Protein AF-A0AAP0JKD9-F1 (afdb_monomer)

Organism: NCBI:txid152371

Foldseek 3Di:
DDDVPDDALCVLQVFDPDFDPPAAGPDDLPDPSLVVLLVDQEDEAAQCQQAFLRSLVNQQVHQCVNLVANPGSNNHHYHYHHDNVVAFHDDPVDDPVVRVCRGPCVHPCNVVDDDDDD

Secondary structure (DSSP, 8-state):
-PPTT---HHHHHT--SS--TTPPP---TTSHHHHHHHH-SEEEETTGGGS-HHHHHHHHHHHHHHHT--SGGGG-EEEE-S-GGG-----TT--HHHHHHTSGGGSGGGGG------

Sequence (118 aa):
MSLPGGRTAHSRFKIPILLDSTSTCFISKQSDLADLIRHASLIIWDEATMAHRHALEALDRTLRDITDIDDFFGGKNIVLGGDFRQVLSVVPNGTRSETIDASLIRAPFWKNVKKKKN

Nearest PDB structures (foldseek):
  7lcc-assembly1_A  TM=9.218E-01  e=1.026E-09  synthetic construct
  5fte-assembly1_A  TM=8.174E-01  e=1.440E-06  Bacteroides sp. 3_1_23
  5fhe-assembly1_A  TM=7.418E-01  e=3.333E-07  Bacteroides fragilis
  5fhd-assembly2_B  TM=7.585E-01  e=1.544E-06  Bacteroides fragilis
  6l3g-assembly1_A  TM=7.775E-01  e=2.514E-06  Bacteroides sp. AF32-8BH

InterPro domains:
  IPR010285 DNA helicase Pif1-like, DEAD-box helicase domain [PF05970] (2-114)
  IPR027417 P-loop containing nucleoside triphosphate hydrolase [G3DSA:3.40.50.300] (2-108)
  IPR027417 P-loop containing nucleoside triphosphate hydrolase [SSF52540] (23-94)

Radius of gyration: 14.16 Å; Cα contacts (8 Å, |Δi|>4): 152; chains: 1; bounding box: 32×28×37 Å

Structure (mmCIF, N/CA/C/O backbone):
data_AF-A0AAP0JKD9-F1
#
_entry.id   AF-A0AAP0JKD9-F1
#
loop_
_atom_site.group_PDB
_atom_site.id
_atom_site.type_symbol
_atom_site.label_atom_id
_atom_site.label_alt_id
_atom_site.label_comp_id
_atom_site.label_asym_id
_atom_site.label_entity_id
_atom_site.label_seq_id
_atom_site.pdbx_PDB_ins_code
_atom_site.Cartn_x
_atom_site.Cartn_y
_atom_site.Cartn_z
_atom_site.occupancy
_atom_site.B_iso_or_equiv
_atom_site.auth_seq_id
_atom_site.auth_comp_id
_atom_site.auth_asym_id
_atom_site.auth_atom_id
_atom_site.pdbx_PDB_model_num
ATOM 1 N N . MET A 1 1 ? -8.177 8.730 -17.535 1.00 36.59 1 MET A N 1
ATOM 2 C CA . MET A 1 1 ? -9.352 9.598 -17.269 1.00 36.59 1 MET A CA 1
ATOM 3 C C . MET A 1 1 ? -9.564 9.524 -15.774 1.00 36.59 1 MET A C 1
ATOM 5 O O . MET A 1 1 ? -10.114 8.538 -15.317 1.00 36.59 1 MET A O 1
ATOM 9 N N . SER A 1 2 ? -9.023 10.487 -15.024 1.00 46.69 2 SER A N 1
ATOM 10 C CA . SER A 1 2 ? -9.053 10.463 -13.556 1.00 46.69 2 SER A CA 1
ATOM 11 C C . SER A 1 2 ? -10.497 10.428 -13.046 1.00 46.69 2 SER A C 1
ATOM 13 O O . SER A 1 2 ? -11.336 11.197 -13.524 1.00 46.69 2 SER A O 1
ATOM 15 N N . LEU A 1 3 ? -10.790 9.533 -12.099 1.00 51.31 3 LEU A N 1
ATOM 16 C CA . LEU A 1 3 ? -12.095 9.455 -11.441 1.00 51.31 3 LEU A CA 1
ATOM 17 C C . LEU A 1 3 ? -12.462 10.831 -10.842 1.00 51.31 3 LEU A C 1
ATOM 19 O O . LEU A 1 3 ? -11.667 11.389 -10.076 1.00 51.31 3 LEU A O 1
ATOM 23 N N . PRO A 1 4 ? -13.644 11.399 -11.155 1.00 44.69 4 PRO A N 1
ATOM 24 C CA . PRO A 1 4 ? -14.055 12.684 -10.598 1.00 44.69 4 PRO A CA 1
ATOM 25 C C . PRO A 1 4 ? -14.112 12.601 -9.063 1.00 44.69 4 PRO A C 1
ATOM 27 O O . PRO A 1 4 ? -14.778 11.736 -8.502 1.00 44.69 4 PRO A O 1
ATOM 30 N N . GLY A 1 5 ? -13.366 13.484 -8.386 1.00 64.06 5 GLY A N 1
ATOM 31 C CA . GLY A 1 5 ? -13.199 13.483 -6.923 1.00 64.06 5 GLY A CA 1
ATOM 32 C C . GLY A 1 5 ? -11.979 12.710 -6.394 1.00 64.06 5 GLY A C 1
ATOM 33 O O . GLY A 1 5 ? -11.761 12.676 -5.182 1.00 64.06 5 GLY A O 1
ATOM 34 N N . GLY A 1 6 ? -11.165 12.110 -7.268 1.00 61.69 6 GLY A N 1
ATOM 35 C CA . GLY A 1 6 ? -9.936 11.409 -6.893 1.00 61.69 6 GLY A CA 1
ATOM 36 C C . GLY A 1 6 ? -8.794 12.336 -6.447 1.00 61.69 6 GLY A C 1
ATOM 37 O O . GLY A 1 6 ? -8.683 13.483 -6.875 1.00 61.69 6 GLY A O 1
ATOM 38 N N . ARG A 1 7 ? -7.903 11.820 -5.590 1.00 69.12 7 ARG A N 1
ATOM 39 C CA . ARG A 1 7 ? -6.594 12.421 -5.266 1.00 69.12 7 ARG A CA 1
ATOM 40 C C . ARG A 1 7 ? -5.491 11.510 -5.799 1.00 69.12 7 ARG A C 1
ATOM 42 O O . ARG A 1 7 ? -5.673 10.296 -5.830 1.00 69.12 7 ARG A O 1
ATOM 49 N N . THR A 1 8 ? -4.341 12.069 -6.174 1.00 71.00 8 THR A N 1
ATOM 50 C CA . THR A 1 8 ? -3.194 11.255 -6.614 1.00 71.00 8 THR A CA 1
ATOM 51 C C . THR A 1 8 ? -2.745 10.313 -5.495 1.00 71.00 8 THR A C 1
ATOM 53 O O . THR A 1 8 ? -2.730 10.710 -4.327 1.00 71.00 8 THR A O 1
ATOM 56 N N . ALA A 1 9 ? -2.339 9.084 -5.831 1.00 66.44 9 ALA A N 1
ATOM 57 C CA . ALA A 1 9 ? -1.917 8.095 -4.834 1.00 66.44 9 ALA A CA 1
ATOM 58 C C . ALA A 1 9 ? -0.771 8.605 -3.943 1.00 66.44 9 ALA A C 1
ATOM 60 O O . ALA A 1 9 ? -0.806 8.415 -2.730 1.00 66.44 9 ALA A O 1
ATOM 61 N N . HIS A 1 10 ? 0.180 9.350 -4.519 1.00 70.25 10 HIS A N 1
ATOM 62 C CA . HIS A 1 10 ? 1.265 9.989 -3.772 1.00 70.25 10 HIS A CA 1
ATOM 63 C C . HIS A 1 10 ? 0.753 10.951 -2.694 1.00 70.25 10 HIS A C 1
ATOM 65 O O . HIS A 1 10 ? 1.188 10.862 -1.550 1.00 70.25 10 HIS A O 1
ATOM 71 N N . SER A 1 11 ? -0.206 11.830 -3.015 1.00 72.31 11 SER A N 1
ATOM 72 C CA . SER A 1 11 ? -0.771 12.757 -2.021 1.00 72.31 11 SER A CA 1
ATOM 73 C C . SER A 1 11 ? -1.677 12.049 -1.016 1.00 72.31 11 SER A C 1
ATOM 75 O O . SER A 1 11 ? -1.7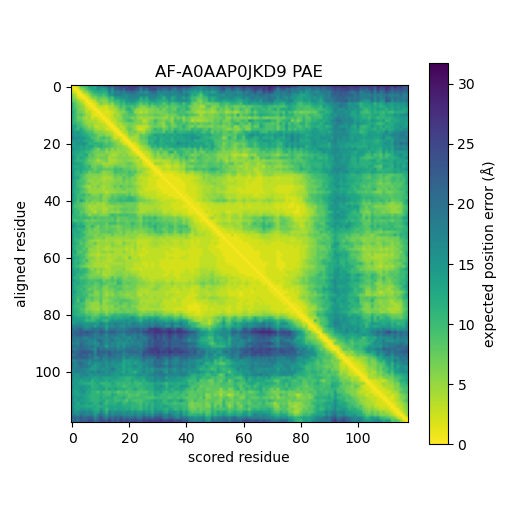06 12.408 0.161 1.00 72.31 11 SER A O 1
ATOM 77 N N . ARG A 1 12 ? -2.422 11.034 -1.470 1.00 77.38 12 ARG A N 1
ATOM 78 C CA . ARG A 1 12 ? -3.406 10.345 -0.641 1.00 77.38 12 ARG A CA 1
ATOM 79 C C . ARG A 1 12 ? -2.749 9.430 0.374 1.00 77.38 12 ARG A C 1
ATOM 81 O O . ARG A 1 12 ? -3.167 9.448 1.524 1.00 77.38 12 ARG A O 1
ATOM 88 N N . PHE A 1 13 ? -1.739 8.676 -0.042 1.00 71.19 13 PHE A N 1
ATOM 89 C CA . PHE A 1 13 ? -1.029 7.735 0.815 1.00 71.19 13 PHE A CA 1
ATOM 90 C C . PHE A 1 13 ? 0.284 8.296 1.362 1.00 71.19 13 PHE A C 1
ATOM 92 O O . PHE A 1 13 ? 0.934 7.623 2.143 1.00 71.19 13 PHE A O 1
ATOM 99 N N . LYS A 1 14 ? 0.673 9.531 1.014 1.00 74.12 14 LYS A N 1
ATOM 100 C CA . LYS A 1 14 ? 1.961 10.122 1.423 1.00 74.12 14 LYS A CA 1
ATOM 101 C C . LYS A 1 14 ? 3.137 9.208 1.053 1.00 74.12 14 LYS A C 1
ATOM 103 O O . LYS A 1 14 ? 3.993 8.898 1.883 1.00 74.12 14 LYS A O 1
ATOM 108 N N . ILE A 1 15 ? 3.124 8.738 -0.194 1.00 74.25 15 ILE A N 1
ATOM 109 C CA . ILE A 1 15 ? 4.146 7.839 -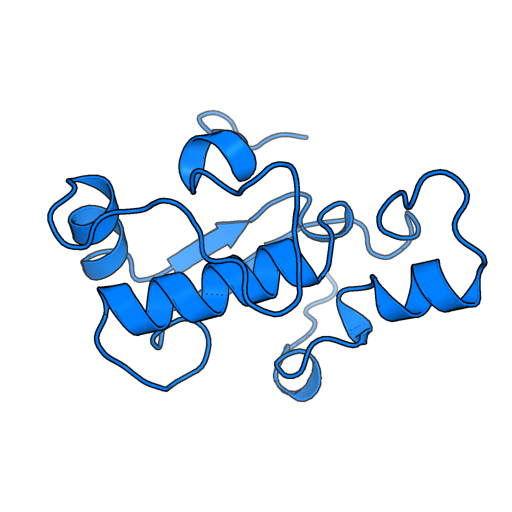0.738 1.00 74.25 15 ILE A CA 1
ATOM 110 C C . ILE A 1 15 ? 5.463 8.628 -0.846 1.00 74.25 15 ILE A C 1
ATOM 112 O O . ILE A 1 15 ? 5.447 9.717 -1.431 1.00 74.25 15 ILE A O 1
ATOM 116 N N . PRO A 1 16 ? 6.582 8.126 -0.291 1.00 70.38 16 PRO A N 1
ATOM 117 C CA . PRO A 1 16 ? 7.887 8.766 -0.429 1.00 70.38 16 PRO A CA 1
ATOM 118 C C . PRO A 1 16 ? 8.287 8.928 -1.903 1.00 70.38 16 PRO A C 1
ATOM 120 O O . PRO A 1 16 ? 7.973 8.078 -2.729 1.00 70.38 16 PRO A O 1
ATOM 123 N N . ILE A 1 17 ? 9.017 10.000 -2.231 1.00 66.25 17 ILE A N 1
ATOM 124 C CA . ILE A 1 17 ? 9.563 10.213 -3.588 1.00 66.25 17 ILE A CA 1
ATOM 125 C C . ILE A 1 17 ? 10.705 9.223 -3.873 1.00 66.25 17 ILE A C 1
ATOM 127 O O . ILE A 1 17 ? 10.859 8.747 -4.994 1.00 66.25 17 ILE A O 1
ATOM 131 N N . LEU A 1 18 ? 11.494 8.899 -2.845 1.00 65.94 18 LEU A N 1
ATOM 132 C CA . LEU A 1 18 ? 12.538 7.880 -2.886 1.00 65.94 18 LEU A CA 1
ATOM 133 C C . LEU A 1 18 ? 11.956 6.581 -2.333 1.00 65.94 18 LEU A C 1
ATOM 135 O O . LEU A 1 18 ? 11.686 6.487 -1.139 1.00 65.94 18 LEU A O 1
ATOM 139 N N . LEU A 1 19 ? 11.724 5.613 -3.215 1.00 68.38 19 LEU A N 1
ATOM 140 C CA . LEU A 1 19 ? 11.144 4.320 -2.871 1.00 68.38 19 LEU A CA 1
ATOM 141 C C . LEU A 1 19 ? 12.212 3.230 -2.932 1.00 68.38 19 LEU A C 1
ATOM 143 O O . LEU A 1 19 ? 12.777 2.973 -3.992 1.00 68.38 19 LEU A O 1
ATOM 147 N N . ASP A 1 20 ? 12.423 2.553 -1.811 1.00 66.25 20 ASP A N 1
ATOM 148 C CA . ASP A 1 20 ? 13.254 1.357 -1.689 1.00 66.25 20 ASP A CA 1
ATOM 149 C C . ASP A 1 20 ? 12.444 0.143 -1.189 1.00 66.25 20 ASP A C 1
ATOM 151 O O . ASP A 1 20 ? 11.245 0.218 -0.894 1.00 66.25 20 ASP A O 1
ATOM 155 N N . SER A 1 21 ? 13.111 -1.010 -1.084 1.00 67.06 21 SER A N 1
ATOM 156 C CA . SER A 1 21 ? 12.504 -2.273 -0.633 1.00 67.06 21 SER A CA 1
ATOM 157 C C . SER A 1 21 ? 11.976 -2.263 0.812 1.00 67.06 21 SER A C 1
ATOM 159 O O . SER A 1 21 ? 11.229 -3.166 1.187 1.00 67.06 21 SER A O 1
ATOM 161 N N . THR A 1 22 ? 12.305 -1.241 1.606 1.00 70.56 22 THR A N 1
ATOM 162 C CA . THR A 1 22 ? 11.897 -1.081 3.012 1.00 70.56 22 THR A CA 1
ATOM 163 C C . THR A 1 22 ? 10.946 0.096 3.245 1.00 70.56 22 THR A C 1
ATOM 165 O O . THR A 1 22 ? 10.326 0.191 4.300 1.00 70.56 22 THR A O 1
ATOM 168 N N . SER A 1 23 ? 10.764 0.958 2.244 1.00 74.50 23 SER A N 1
ATOM 169 C CA . SER A 1 23 ? 10.036 2.225 2.343 1.00 74.5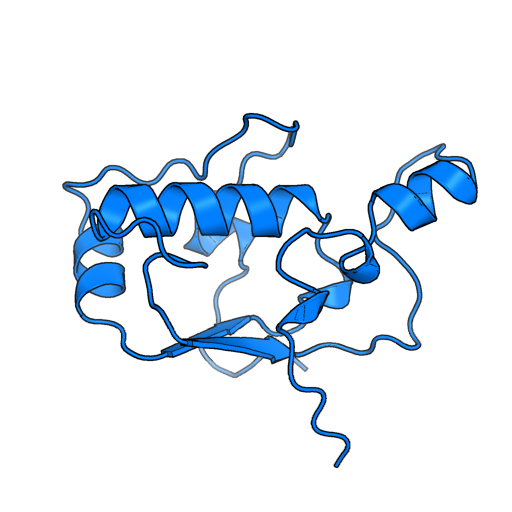0 23 SER A CA 1
ATOM 170 C C . SER A 1 23 ? 8.562 2.028 2.655 1.00 74.50 23 SER A C 1
ATOM 172 O O . SER A 1 23 ? 7.867 1.345 1.911 1.00 74.50 23 SER A O 1
ATOM 174 N N . THR A 1 24 ? 8.054 2.652 3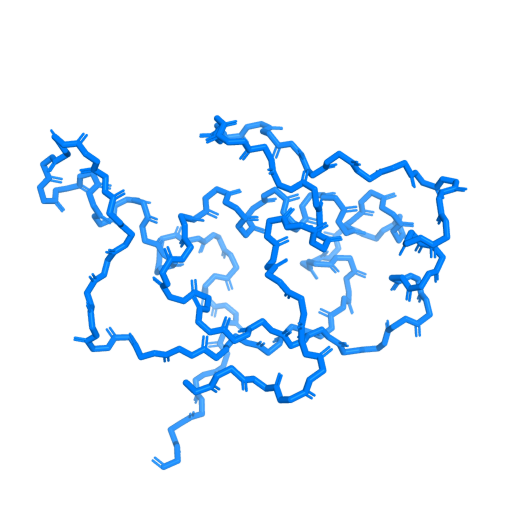.708 1.00 76.75 24 THR A N 1
ATOM 175 C CA . THR A 1 24 ? 6.624 2.666 4.036 1.00 76.75 24 THR A CA 1
ATOM 176 C C . THR A 1 24 ? 5.986 3.988 3.617 1.00 76.75 24 THR A C 1
ATOM 178 O O . THR A 1 24 ? 6.657 4.996 3.400 1.00 76.75 24 THR A O 1
ATOM 181 N N . CYS A 1 25 ? 4.664 3.994 3.473 1.00 79.81 25 CYS A N 1
ATOM 182 C CA . CYS A 1 25 ? 3.914 5.232 3.312 1.00 79.81 25 CYS A CA 1
ATOM 183 C C . CYS A 1 25 ? 3.924 6.022 4.633 1.00 79.81 25 CYS A C 1
ATOM 185 O O . CYS A 1 25 ? 3.743 5.431 5.699 1.00 79.81 25 CYS A O 1
ATOM 187 N N . PHE A 1 26 ? 4.084 7.351 4.584 1.00 79.00 26 PHE A N 1
ATOM 188 C CA . PHE A 1 26 ? 4.153 8.202 5.785 1.00 79.00 26 PHE A CA 1
ATOM 189 C C . PHE A 1 26 ? 2.769 8.454 6.415 1.00 79.00 26 PHE A C 1
ATOM 191 O O . PHE A 1 26 ? 2.311 9.594 6.544 1.00 79.00 26 PHE A O 1
ATOM 198 N N . ILE A 1 27 ? 2.080 7.383 6.806 1.00 80.56 27 ILE A N 1
ATOM 199 C CA . ILE A 1 27 ? 0.763 7.409 7.443 1.00 80.56 27 ILE A CA 1
ATOM 200 C C . ILE A 1 27 ? 0.922 6.957 8.893 1.00 80.56 27 ILE A C 1
ATOM 202 O O . ILE A 1 27 ? 1.291 5.820 9.159 1.00 80.56 27 ILE A O 1
ATOM 206 N N . SER A 1 28 ? 0.623 7.845 9.843 1.00 78.94 28 SER A N 1
ATOM 207 C CA . SER A 1 28 ? 0.575 7.471 11.260 1.00 78.94 28 SER A CA 1
ATOM 208 C C . SER A 1 28 ? -0.669 6.629 11.547 1.00 78.94 28 SER A C 1
ATOM 210 O O . SER A 1 28 ? -1.761 6.982 11.089 1.00 78.94 28 SER A O 1
ATOM 212 N N . LYS A 1 29 ? -0.533 5.580 12.373 1.00 80.56 29 LYS A N 1
ATOM 213 C CA . LYS A 1 29 ? -1.652 4.742 12.851 1.00 80.56 29 LYS A CA 1
ATOM 214 C C . LYS A 1 29 ? -2.758 5.529 13.560 1.00 80.56 29 LYS A C 1
ATOM 216 O O . LYS A 1 29 ? -3.874 5.026 13.653 1.00 80.56 29 LYS A O 1
ATOM 221 N N . GLN A 1 30 ? -2.445 6.715 14.074 1.00 82.06 30 GLN A N 1
ATOM 222 C CA . GLN A 1 30 ? -3.369 7.590 14.805 1.00 82.06 30 GLN A CA 1
ATOM 223 C C . GLN A 1 30 ? -3.965 8.701 13.925 1.00 82.06 30 GLN A C 1
ATOM 225 O O . GLN A 1 30 ? -4.596 9.617 14.434 1.00 82.06 30 GLN A O 1
ATOM 230 N N . SER A 1 31 ? -3.709 8.682 12.615 1.00 85.19 31 SER A N 1
ATOM 231 C CA . SER A 1 31 ? -4.244 9.698 11.705 1.00 85.19 31 SER A CA 1
ATOM 232 C C . SER A 1 31 ? -5.664 9.370 11.244 1.00 85.19 31 SER A C 1
ATOM 234 O O . SER A 1 31 ? -5.985 8.203 11.028 1.00 85.19 31 SER A O 1
ATOM 236 N N . ASP A 1 32 ? -6.454 10.401 10.932 1.00 85.31 32 ASP A N 1
ATOM 237 C CA . ASP A 1 32 ? -7.790 10.253 10.324 1.00 85.31 32 ASP A CA 1
ATOM 238 C C . ASP A 1 32 ? -7.766 9.393 9.049 1.00 85.31 32 ASP A C 1
ATOM 240 O O . ASP A 1 32 ? -8.729 8.710 8.702 1.00 85.31 32 ASP A O 1
ATOM 244 N N . LEU A 1 33 ? -6.642 9.414 8.323 1.00 82.31 33 LEU A N 1
ATOM 245 C CA . LEU A 1 33 ? -6.440 8.574 7.148 1.00 82.31 33 LEU A CA 1
ATOM 246 C C . LEU A 1 33 ? -6.307 7.093 7.516 1.00 82.31 33 LEU A C 1
ATOM 248 O O . LEU A 1 33 ? -6.853 6.254 6.804 1.00 82.31 33 LEU A O 1
ATOM 252 N N . ALA A 1 34 ? -5.598 6.769 8.599 1.00 85.62 34 ALA A N 1
ATOM 253 C CA . ALA A 1 34 ? -5.505 5.400 9.093 1.00 85.62 34 ALA A CA 1
ATOM 254 C C . ALA A 1 34 ? -6.875 4.895 9.559 1.00 85.62 34 ALA A C 1
ATOM 256 O O . ALA A 1 34 ? -7.254 3.779 9.214 1.00 85.62 34 ALA A O 1
ATOM 257 N N . ASP A 1 35 ? -7.660 5.733 10.235 1.00 88.06 35 ASP A N 1
ATOM 258 C CA . ASP A 1 35 ? -9.029 5.377 10.613 1.00 88.06 35 ASP A CA 1
ATOM 259 C C . ASP A 1 35 ? -9.926 5.174 9.397 1.00 88.06 35 ASP A C 1
ATOM 261 O O . ASP A 1 35 ? -10.664 4.190 9.327 1.00 88.06 35 ASP A O 1
ATOM 265 N N . LEU A 1 36 ? -9.815 6.029 8.382 1.00 88.00 36 LEU A N 1
ATOM 266 C CA . LEU A 1 36 ? -10.539 5.825 7.134 1.00 88.00 36 LEU A CA 1
ATOM 267 C C . LEU A 1 36 ? -10.135 4.514 6.447 1.00 88.00 36 LEU A C 1
ATOM 269 O O . LEU A 1 36 ? -10.997 3.795 5.953 1.00 88.00 36 LEU A O 1
ATOM 273 N N . ILE A 1 37 ? -8.842 4.184 6.430 1.00 87.62 37 ILE A N 1
ATOM 274 C CA . ILE A 1 37 ? -8.330 2.924 5.879 1.00 87.62 37 ILE A CA 1
ATOM 275 C C . ILE A 1 37 ? -8.883 1.722 6.654 1.00 87.62 37 ILE A C 1
ATOM 277 O O . ILE A 1 37 ? -9.276 0.731 6.037 1.00 87.62 37 ILE A O 1
ATOM 281 N N . ARG A 1 38 ? -8.963 1.800 7.988 1.00 87.62 38 ARG A N 1
ATOM 282 C CA . ARG A 1 38 ? -9.550 0.734 8.816 1.00 87.62 38 ARG A CA 1
ATOM 283 C C . ARG A 1 38 ? -11.003 0.472 8.439 1.00 87.62 38 ARG A C 1
ATOM 285 O O . ARG A 1 38 ? -11.365 -0.689 8.254 1.00 87.62 38 ARG A O 1
ATOM 292 N N . HIS A 1 39 ? -11.792 1.528 8.247 1.00 88.12 39 HIS A N 1
ATOM 293 C CA . HIS A 1 39 ? -13.203 1.424 7.862 1.00 88.12 39 HIS A CA 1
ATOM 294 C C . HIS A 1 39 ? -13.416 1.096 6.378 1.00 88.12 39 HIS A C 1
ATOM 296 O O . HIS A 1 39 ? -14.464 0.569 6.007 1.00 88.12 39 HIS A O 1
ATOM 302 N N . ALA A 1 40 ? -12.440 1.382 5.515 1.00 87.50 40 ALA A N 1
ATOM 303 C CA . ALA A 1 40 ? -12.538 1.079 4.097 1.00 87.50 40 ALA A CA 1
ATOM 304 C C . ALA A 1 40 ? -12.587 -0.439 3.861 1.00 87.50 40 ALA A C 1
ATOM 306 O O . ALA A 1 40 ? -11.789 -1.206 4.405 1.00 87.50 40 ALA A O 1
ATOM 307 N N . SER A 1 41 ? -13.513 -0.877 3.011 1.00 84.62 41 SER A N 1
ATOM 308 C CA . SER A 1 41 ? -13.635 -2.269 2.552 1.00 84.62 41 SER A CA 1
ATOM 309 C C . SER A 1 41 ? -13.008 -2.498 1.172 1.00 84.62 41 SER A C 1
ATOM 311 O O . SER A 1 41 ? -12.668 -3.632 0.822 1.00 84.62 41 SER A O 1
ATOM 313 N N . LEU A 1 42 ? -12.842 -1.418 0.402 1.00 86.19 42 LEU A N 1
ATOM 314 C CA . LEU A 1 42 ? -12.344 -1.408 -0.966 1.00 86.19 42 LEU A CA 1
ATOM 315 C C . LEU A 1 42 ? -11.470 -0.172 -1.197 1.00 86.19 42 LEU A C 1
ATOM 317 O O . LEU A 1 42 ? -11.873 0.947 -0.883 1.00 86.19 42 LEU A O 1
ATOM 321 N N . ILE A 1 43 ? -10.302 -0.375 -1.800 1.00 87.06 43 ILE A N 1
ATOM 322 C CA . ILE A 1 43 ? -9.420 0.694 -2.269 1.00 87.06 43 ILE A CA 1
ATOM 323 C C . ILE A 1 43 ? -9.282 0.550 -3.781 1.00 87.06 43 ILE A C 1
ATOM 325 O O . ILE A 1 43 ? -8.899 -0.505 -4.284 1.00 87.06 43 ILE A O 1
ATOM 329 N N . ILE A 1 44 ? -9.593 1.620 -4.506 1.00 85.75 44 ILE A N 1
ATOM 330 C CA . ILE A 1 44 ? -9.435 1.680 -5.958 1.00 85.75 44 ILE A CA 1
ATOM 331 C C . ILE A 1 44 ? -8.233 2.567 -6.256 1.00 85.75 44 ILE A C 1
ATOM 333 O O . ILE A 1 44 ? -8.198 3.728 -5.848 1.00 85.75 44 ILE A O 1
ATOM 337 N N . TRP A 1 45 ? -7.258 2.014 -6.967 1.00 83.88 45 TRP A N 1
ATOM 338 C CA . TRP A 1 45 ? -6.104 2.746 -7.462 1.00 83.88 45 TRP A CA 1
ATOM 339 C C . TRP A 1 45 ? -6.166 2.758 -8.986 1.00 83.88 45 TRP A C 1
ATOM 341 O O . TRP A 1 45 ? -5.809 1.777 -9.633 1.00 83.88 45 TRP A O 1
ATOM 351 N N . ASP A 1 46 ? -6.620 3.872 -9.555 1.00 80.06 46 ASP A N 1
ATOM 352 C CA . ASP A 1 46 ? -6.579 4.099 -11.000 1.00 80.06 46 ASP A CA 1
ATOM 353 C C . ASP A 1 46 ? -5.177 4.527 -11.457 1.00 80.06 46 ASP A C 1
ATOM 355 O O . ASP A 1 46 ? -4.462 5.207 -10.722 1.00 80.06 46 ASP A O 1
ATOM 359 N N . GLU A 1 47 ? -4.776 4.121 -12.659 1.00 76.00 47 GLU A N 1
ATOM 360 C CA . GLU A 1 47 ? -3.424 4.337 -13.198 1.00 76.00 47 GLU A CA 1
ATOM 361 C C . GLU A 1 47 ? -2.291 3.689 -12.367 1.00 76.00 47 GLU A C 1
ATOM 363 O O . GLU A 1 47 ? -1.132 4.109 -12.406 1.00 76.00 47 GLU A O 1
ATOM 368 N N . ALA A 1 48 ? -2.592 2.608 -11.640 1.00 73.81 48 ALA A N 1
ATOM 369 C CA . ALA A 1 48 ? -1.614 1.870 -10.841 1.00 73.81 48 ALA A CA 1
ATOM 370 C C . ALA A 1 48 ? -0.450 1.320 -11.682 1.00 73.81 48 ALA A C 1
ATOM 372 O O . ALA A 1 48 ? 0.653 1.165 -11.169 1.00 73.81 48 ALA A O 1
ATOM 373 N N . THR A 1 49 ? -0.666 1.059 -12.975 1.00 66.88 49 THR A N 1
ATOM 374 C CA . THR A 1 49 ? 0.365 0.566 -13.904 1.00 66.88 49 THR A CA 1
ATOM 375 C C . THR A 1 49 ? 1.522 1.536 -14.117 1.00 66.88 49 THR A C 1
ATOM 377 O O . THR A 1 49 ? 2.606 1.092 -14.489 1.00 66.88 49 THR A O 1
ATOM 380 N N . MET A 1 50 ? 1.312 2.829 -13.856 1.00 69.94 50 MET A N 1
ATOM 381 C CA . MET A 1 50 ? 2.356 3.853 -13.919 1.00 69.94 50 MET A CA 1
ATOM 382 C C . MET A 1 50 ? 3.154 3.969 -12.611 1.00 69.94 50 MET A C 1
ATOM 384 O O . MET A 1 50 ? 4.183 4.643 -12.575 1.00 69.94 50 MET A O 1
ATOM 388 N N . ALA A 1 51 ? 2.696 3.333 -11.528 1.00 69.88 51 ALA A N 1
ATOM 389 C CA . ALA A 1 51 ? 3.380 3.360 -10.245 1.00 69.88 51 ALA A CA 1
ATOM 390 C C . ALA A 1 51 ? 4.503 2.314 -10.189 1.00 69.88 51 ALA A C 1
ATOM 392 O O . ALA A 1 51 ? 4.337 1.162 -10.593 1.00 69.88 51 ALA A O 1
ATOM 393 N N . HIS A 1 52 ? 5.641 2.706 -9.612 1.00 74.69 52 HIS A N 1
ATOM 394 C CA . HIS A 1 52 ? 6.737 1.783 -9.328 1.00 74.69 52 HIS A CA 1
ATOM 395 C C . HIS A 1 52 ? 6.265 0.661 -8.393 1.00 74.69 52 HIS A C 1
ATOM 397 O O . HIS A 1 52 ? 5.519 0.917 -7.447 1.00 74.69 52 HIS A O 1
ATOM 403 N N . ARG A 1 53 ? 6.743 -0.575 -8.589 1.00 76.06 53 ARG A N 1
ATOM 404 C CA . ARG A 1 53 ? 6.408 -1.727 -7.731 1.00 76.06 53 ARG A CA 1
ATOM 405 C C . ARG A 1 53 ? 6.556 -1.425 -6.234 1.00 76.06 53 ARG A C 1
ATOM 407 O O . ARG A 1 53 ? 5.686 -1.792 -5.448 1.00 76.06 53 ARG A O 1
ATOM 414 N N . HIS A 1 54 ? 7.618 -0.719 -5.851 1.00 78.50 54 HIS A N 1
ATOM 415 C CA . HIS A 1 54 ? 7.855 -0.331 -4.457 1.00 78.50 54 HIS A CA 1
ATOM 416 C C . HIS A 1 54 ? 6.765 0.571 -3.872 1.00 78.50 54 HIS A C 1
ATOM 418 O O . HIS A 1 54 ? 6.540 0.513 -2.673 1.00 78.50 54 HIS A O 1
ATOM 424 N N . ALA A 1 55 ? 6.040 1.348 -4.682 1.00 79.94 55 ALA A N 1
ATOM 425 C CA . ALA A 1 55 ? 4.904 2.128 -4.195 1.00 79.94 55 ALA A CA 1
ATOM 426 C C . ALA A 1 55 ? 3.761 1.213 -3.725 1.00 79.94 55 ALA A C 1
ATOM 428 O O . ALA A 1 55 ? 3.142 1.474 -2.694 1.00 79.94 55 ALA A O 1
ATOM 429 N N . LEU A 1 56 ? 3.505 0.112 -4.442 1.00 80.94 56 LEU A N 1
ATOM 430 C CA . LEU A 1 56 ? 2.510 -0.874 -4.019 1.00 80.94 56 LEU A CA 1
ATOM 431 C C . LEU A 1 56 ? 2.983 -1.711 -2.833 1.00 80.94 56 LEU A C 1
ATOM 433 O O . LEU A 1 56 ? 2.177 -2.013 -1.962 1.00 80.94 56 LEU A O 1
ATOM 437 N N . GLU A 1 57 ? 4.264 -2.073 -2.774 1.00 84.44 57 GLU A N 1
ATOM 438 C CA . GLU A 1 57 ? 4.818 -2.791 -1.617 1.00 84.44 57 GLU A CA 1
ATOM 439 C C . GLU A 1 57 ? 4.841 -1.912 -0.358 1.00 84.44 57 GLU A C 1
ATOM 441 O O . GLU A 1 57 ? 4.539 -2.390 0.732 1.00 84.44 57 GLU A O 1
ATOM 446 N N . ALA A 1 58 ? 5.147 -0.620 -0.504 1.00 85.38 58 ALA A N 1
ATOM 447 C CA . ALA A 1 58 ? 5.045 0.365 0.566 1.00 85.38 58 ALA A CA 1
ATOM 448 C C . ALA A 1 58 ? 3.603 0.493 1.062 1.00 85.38 58 ALA A C 1
ATOM 450 O O . ALA A 1 58 ? 3.372 0.532 2.269 1.00 85.38 58 ALA A O 1
ATOM 451 N N . LEU A 1 59 ? 2.635 0.535 0.138 1.00 86.56 59 LEU A N 1
ATOM 452 C CA . LEU A 1 59 ? 1.218 0.554 0.485 1.00 86.56 59 LEU A CA 1
ATOM 453 C C . LEU A 1 59 ? 0.811 -0.731 1.215 1.00 86.56 59 LEU A C 1
ATOM 455 O O . LEU A 1 59 ? 0.184 -0.637 2.261 1.00 86.56 59 LEU A O 1
ATOM 459 N N . ASP A 1 60 ? 1.189 -1.907 0.708 1.00 88.12 60 ASP A N 1
ATOM 460 C CA . ASP A 1 60 ? 0.929 -3.202 1.350 1.00 88.12 60 ASP A CA 1
ATOM 461 C C . ASP A 1 60 ? 1.445 -3.212 2.797 1.00 88.12 60 ASP A C 1
ATOM 463 O O . ASP A 1 60 ? 0.665 -3.417 3.725 1.00 88.12 60 ASP A O 1
ATOM 467 N N . ARG A 1 61 ? 2.725 -2.872 3.006 1.00 86.88 61 ARG A N 1
ATOM 468 C CA . ARG A 1 61 ? 3.338 -2.808 4.344 1.00 86.88 61 ARG A CA 1
ATOM 469 C C . ARG A 1 61 ? 2.614 -1.831 5.270 1.00 86.88 61 ARG A C 1
ATOM 471 O O . ARG A 1 61 ? 2.340 -2.171 6.416 1.00 86.88 61 ARG A O 1
ATOM 478 N N . THR A 1 62 ? 2.259 -0.644 4.782 1.00 87.25 62 THR A N 1
ATOM 479 C CA . THR A 1 62 ? 1.525 0.341 5.587 1.00 87.25 62 THR A CA 1
ATOM 480 C C . THR A 1 62 ? 0.100 -0.103 5.908 1.00 87.25 62 THR A C 1
ATOM 482 O O . THR A 1 62 ? -0.369 0.136 7.016 1.00 87.25 62 THR A O 1
ATOM 485 N N . LEU A 1 63 ? -0.607 -0.750 4.979 1.00 89.06 63 LEU A N 1
ATOM 486 C CA . LEU A 1 63 ? -1.959 -1.239 5.243 1.00 89.06 63 LEU A CA 1
ATOM 487 C C . LEU A 1 63 ? -1.949 -2.349 6.290 1.00 89.06 63 LEU A C 1
ATOM 489 O O . LEU A 1 63 ? -2.731 -2.259 7.231 1.00 89.06 63 LEU A O 1
ATOM 493 N N . ARG A 1 64 ? -1.023 -3.312 6.184 1.00 90.38 64 ARG A N 1
ATOM 494 C CA . ARG A 1 64 ? -0.823 -4.350 7.207 1.00 90.38 64 ARG A CA 1
ATOM 495 C C . ARG A 1 64 ? -0.555 -3.753 8.580 1.00 90.38 64 ARG A C 1
ATOM 497 O O . ARG A 1 64 ? -1.158 -4.175 9.559 1.00 90.38 64 ARG A O 1
ATOM 504 N N . ASP A 1 65 ? 0.292 -2.728 8.638 1.00 89.00 65 ASP A N 1
ATOM 505 C CA . ASP A 1 65 ? 0.625 -2.036 9.882 1.00 89.00 65 ASP A CA 1
ATOM 506 C C . ASP A 1 65 ? -0.579 -1.276 10.481 1.00 89.00 65 ASP A C 1
ATOM 508 O O . ASP A 1 65 ? -0.784 -1.273 11.696 1.00 89.00 65 ASP A O 1
ATOM 512 N N . ILE A 1 66 ? -1.421 -0.655 9.646 1.00 88.62 66 ILE A N 1
ATOM 513 C CA . ILE A 1 66 ? -2.618 0.083 10.088 1.00 88.62 66 ILE A CA 1
ATOM 514 C C . ILE A 1 66 ? -3.729 -0.853 10.580 1.00 88.62 66 ILE A C 1
ATOM 516 O O . ILE A 1 66 ? -4.424 -0.510 11.546 1.00 88.62 66 ILE A O 1
ATOM 520 N N . THR A 1 67 ? -3.929 -1.982 9.897 1.00 87.44 67 THR A N 1
ATOM 521 C CA . THR A 1 67 ? -4.988 -2.952 10.206 1.00 87.44 67 THR A CA 1
ATOM 522 C C . THR A 1 67 ? -4.564 -4.002 11.225 1.00 87.44 67 THR A C 1
ATOM 524 O O . THR A 1 67 ? -5.443 -4.659 11.767 1.00 87.44 67 THR A O 1
ATOM 527 N N . ASP A 1 68 ? -3.260 -4.153 11.469 1.00 88.56 68 ASP A N 1
ATOM 528 C CA . ASP A 1 68 ? -2.661 -5.216 12.288 1.00 88.56 68 ASP A CA 1
ATOM 529 C C . ASP A 1 68 ? -3.005 -6.629 11.771 1.00 88.56 68 ASP A C 1
ATOM 531 O O . ASP A 1 68 ? -3.319 -7.549 12.520 1.00 88.56 68 ASP A O 1
ATOM 535 N N . ILE A 1 69 ? -3.001 -6.783 10.442 1.00 89.06 69 ILE A N 1
ATOM 536 C CA . ILE A 1 69 ? -3.336 -8.029 9.734 1.00 89.06 69 ILE A CA 1
ATOM 537 C C . ILE A 1 69 ? -2.196 -8.330 8.761 1.00 89.06 69 ILE A C 1
ATOM 539 O O . ILE A 1 69 ? -1.867 -7.476 7.941 1.00 89.06 69 ILE A O 1
ATOM 543 N N . ASP A 1 70 ? -1.616 -9.533 8.818 1.00 86.56 70 ASP A N 1
ATOM 544 C CA . ASP A 1 70 ? -0.471 -9.923 7.970 1.00 86.56 70 ASP A CA 1
ATOM 545 C C . ASP A 1 70 ? -0.866 -10.448 6.570 1.00 86.56 70 ASP A C 1
ATOM 547 O O . ASP A 1 70 ? -0.027 -10.819 5.748 1.00 86.56 70 ASP A O 1
ATOM 551 N N . ASP A 1 71 ? -2.157 -10.438 6.246 1.00 86.94 71 ASP A N 1
ATOM 552 C CA . ASP A 1 71 ? -2.621 -10.689 4.884 1.00 86.94 71 ASP A CA 1
ATOM 553 C C . ASP A 1 71 ? -2.237 -9.547 3.933 1.00 86.94 71 ASP A C 1
ATOM 555 O O . ASP A 1 71 ? -2.056 -8.393 4.330 1.00 86.94 71 ASP A O 1
ATOM 559 N N . PHE A 1 72 ? -2.175 -9.848 2.632 1.00 84.44 72 PHE A N 1
ATOM 560 C CA . PHE A 1 72 ? -1.928 -8.835 1.605 1.00 84.44 72 PHE A CA 1
ATOM 561 C C . PHE A 1 72 ? -2.878 -7.640 1.751 1.00 84.44 72 PHE A C 1
ATOM 563 O O . PHE A 1 72 ? -4.092 -7.790 1.892 1.00 84.44 72 PHE A O 1
ATOM 570 N N . PHE A 1 73 ? -2.296 -6.446 1.697 1.00 86.88 73 PHE A N 1
ATOM 571 C CA . PHE A 1 73 ? -2.931 -5.150 1.886 1.00 86.88 73 PHE A CA 1
ATOM 572 C C . PHE A 1 73 ? -3.725 -5.042 3.195 1.00 86.88 73 PHE A C 1
ATOM 574 O O . PHE A 1 73 ? -4.734 -4.341 3.242 1.00 86.88 73 PHE A O 1
ATOM 581 N N . GLY A 1 74 ? -3.307 -5.745 4.252 1.00 88.44 74 GLY A N 1
ATOM 582 C CA . GLY A 1 74 ? -4.014 -5.741 5.534 1.00 88.44 74 GLY A CA 1
ATOM 583 C C . GLY A 1 74 ? -5.419 -6.342 5.439 1.00 88.44 74 GLY A C 1
ATOM 584 O O . GLY A 1 74 ? -6.356 -5.859 6.077 1.00 88.44 74 GLY A O 1
ATOM 585 N N . GLY A 1 75 ? -5.606 -7.321 4.546 1.00 88.25 75 GLY A N 1
ATOM 586 C CA . GLY A 1 75 ? -6.905 -7.936 4.259 1.00 88.25 75 GLY A CA 1
ATOM 587 C C . GLY A 1 75 ? -7.868 -7.045 3.461 1.00 88.25 75 GLY A C 1
ATOM 588 O O . GLY A 1 75 ? -9.048 -7.373 3.322 1.00 88.25 75 GLY A O 1
ATOM 589 N N . LYS A 1 76 ? -7.406 -5.901 2.937 1.00 88.75 76 LYS A N 1
ATOM 590 C CA . LYS A 1 76 ? -8.237 -4.990 2.140 1.00 88.75 76 LYS A CA 1
ATOM 591 C C . LYS A 1 76 ? -8.337 -5.445 0.691 1.00 88.75 76 LYS A C 1
ATOM 593 O O . LYS A 1 76 ? -7.361 -5.858 0.069 1.00 88.75 76 LYS A O 1
ATOM 598 N N . ASN A 1 77 ? -9.526 -5.283 0.112 1.00 86.75 77 ASN A N 1
ATOM 599 C CA . ASN A 1 77 ? -9.707 -5.487 -1.318 1.00 86.75 77 ASN A CA 1
ATOM 600 C C . ASN A 1 77 ? -9.106 -4.302 -2.079 1.00 86.75 77 ASN A C 1
ATOM 602 O O . ASN A 1 77 ? -9.528 -3.160 -1.887 1.00 86.75 77 ASN A O 1
ATOM 606 N N . ILE A 1 78 ? -8.147 -4.578 -2.964 1.00 86.94 78 ILE A N 1
ATOM 607 C CA . ILE A 1 78 ? -7.552 -3.580 -3.854 1.00 86.94 78 ILE A CA 1
ATOM 608 C C . ILE A 1 78 ? -8.017 -3.834 -5.288 1.00 86.94 78 ILE A C 1
ATOM 610 O O . ILE A 1 78 ? -7.881 -4.941 -5.810 1.00 86.94 78 ILE A O 1
ATOM 614 N N . VAL A 1 79 ? -8.509 -2.792 -5.954 1.00 85.56 79 VAL A N 1
ATOM 615 C CA . VAL A 1 79 ? -8.762 -2.790 -7.399 1.00 85.56 79 VAL A CA 1
ATOM 616 C C . VAL A 1 79 ? -7.742 -1.879 -8.063 1.00 85.56 79 VAL A C 1
ATOM 618 O O . VAL A 1 79 ? -7.729 -0.673 -7.831 1.00 85.56 79 VAL A O 1
ATOM 621 N N . LEU A 1 80 ? -6.884 -2.475 -8.891 1.00 83.69 80 LEU A N 1
ATOM 622 C CA . LEU A 1 80 ? -5.867 -1.768 -9.664 1.00 83.69 80 LEU A CA 1
ATOM 623 C C . LEU A 1 80 ? -6.403 -1.501 -11.073 1.00 83.69 80 LEU A C 1
ATOM 625 O O . LEU A 1 80 ? -6.587 -2.430 -11.860 1.00 83.69 80 LEU A O 1
ATOM 629 N N . GLY A 1 81 ? -6.670 -0.234 -11.368 1.00 79.25 81 GLY A N 1
ATOM 630 C CA . GLY A 1 81 ? -6.965 0.267 -12.704 1.00 79.25 81 GLY A CA 1
ATOM 631 C C . GLY A 1 81 ? -5.688 0.706 -13.416 1.00 79.25 81 GLY A C 1
ATOM 632 O O . GLY A 1 81 ? -4.710 1.096 -12.781 1.00 79.25 81 GLY A O 1
ATOM 633 N N . GLY A 1 82 ? -5.679 0.625 -14.742 1.00 73.25 82 GLY A N 1
ATOM 634 C CA . GLY A 1 82 ? -4.577 1.10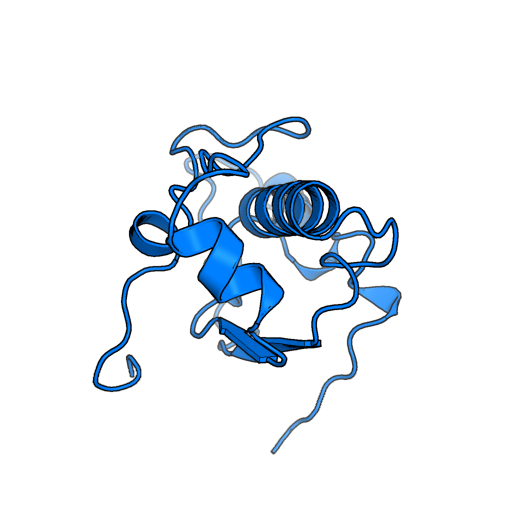6 -15.571 1.00 73.25 82 GLY A CA 1
ATOM 635 C C . GLY A 1 82 ? -4.433 0.313 -16.862 1.00 73.25 82 GLY A C 1
ATOM 636 O O . GLY A 1 82 ? -4.876 -0.836 -16.965 1.00 73.25 82 GLY A O 1
ATOM 637 N N . ASP A 1 83 ? -3.801 0.927 -17.859 1.00 67.62 83 ASP A N 1
ATOM 638 C CA . ASP A 1 83 ? -3.470 0.235 -19.095 1.00 67.62 83 ASP A CA 1
ATOM 639 C C . ASP A 1 83 ? -2.127 -0.492 -18.946 1.00 67.62 83 ASP A C 1
ATOM 641 O O . ASP A 1 83 ? -1.050 0.103 -18.965 1.00 67.62 83 ASP A O 1
ATOM 645 N N . PHE A 1 84 ? -2.189 -1.817 -18.800 1.00 59.22 84 PHE A N 1
ATOM 646 C CA . PHE A 1 84 ? -1.001 -2.675 -18.778 1.00 59.22 84 PHE A CA 1
ATOM 647 C C . PHE A 1 84 ? -0.304 -2.759 -20.146 1.00 59.22 84 PHE A C 1
ATOM 649 O O . PHE A 1 84 ? 0.818 -3.260 -20.222 1.00 59.22 84 PHE A O 1
ATOM 656 N N . ARG A 1 85 ? -0.949 -2.294 -21.228 1.00 52.28 85 ARG A N 1
ATOM 657 C CA . ARG A 1 85 ? -0.366 -2.216 -22.575 1.00 52.28 85 ARG A CA 1
ATOM 658 C C . ARG A 1 85 ? 0.458 -0.943 -22.788 1.00 52.28 85 ARG A C 1
ATOM 660 O O . ARG A 1 85 ? 1.200 -0.897 -23.762 1.00 52.28 85 ARG A O 1
ATOM 667 N N . GLN A 1 86 ? 0.390 0.037 -21.880 1.00 53.31 86 GLN A N 1
ATOM 668 C CA . GLN A 1 86 ? 1.134 1.303 -21.971 1.00 53.31 86 GLN A CA 1
ATOM 669 C C . GLN A 1 86 ? 2.563 1.285 -21.396 1.00 53.31 86 GLN A C 1
ATOM 671 O O . GLN A 1 86 ? 3.225 2.309 -21.431 1.00 53.31 86 GLN A O 1
ATOM 676 N N . VAL A 1 87 ? 3.083 0.120 -20.992 1.00 49.25 87 VAL A N 1
ATOM 677 C CA . VAL A 1 87 ? 4.517 -0.132 -20.726 1.00 49.25 87 VAL A CA 1
ATOM 678 C C . VAL A 1 87 ? 5.137 0.703 -19.586 1.00 49.25 87 VAL A C 1
ATOM 680 O O . VAL A 1 87 ? 5.545 1.837 -19.772 1.00 49.25 87 VAL A O 1
ATOM 683 N N . LEU A 1 88 ? 5.330 0.003 -18.460 1.00 52.91 88 LEU A N 1
ATOM 684 C CA . LEU A 1 88 ? 6.414 0.102 -17.469 1.00 52.91 88 LEU A C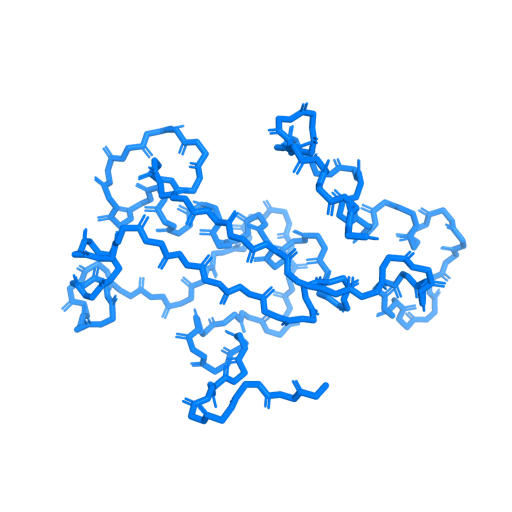A 1
ATOM 685 C C . LEU A 1 88 ? 6.644 1.444 -16.739 1.00 52.91 88 LEU A C 1
ATOM 687 O O . LEU A 1 88 ? 6.824 2.498 -17.336 1.00 52.91 88 LEU A O 1
ATOM 691 N N . SER A 1 89 ? 6.755 1.358 -15.409 1.00 50.44 89 SER A N 1
ATOM 692 C CA . SER A 1 89 ? 7.226 2.425 -14.521 1.00 50.44 89 SER A CA 1
ATOM 693 C C . SER A 1 89 ? 8.458 3.117 -15.116 1.00 50.44 89 SER A C 1
ATOM 695 O O . SER A 1 89 ? 9.455 2.453 -15.408 1.00 50.44 89 SER A O 1
ATOM 697 N N . VAL A 1 90 ? 8.407 4.438 -15.299 1.00 52.84 90 VAL A N 1
ATOM 698 C CA . VAL A 1 90 ? 9.545 5.201 -15.830 1.00 52.84 90 VAL A CA 1
ATOM 699 C C . VAL A 1 90 ? 10.688 5.140 -14.815 1.00 52.84 90 VAL A C 1
ATOM 701 O O . VAL A 1 90 ? 10.625 5.778 -13.767 1.00 52.84 90 VAL A O 1
ATOM 704 N N . VAL A 1 91 ? 11.731 4.365 -15.122 1.00 54.97 91 VAL A N 1
ATOM 705 C CA . VAL A 1 91 ? 13.005 4.379 -14.392 1.00 54.97 91 VAL A CA 1
ATOM 706 C C . VAL A 1 91 ? 13.958 5.280 -15.182 1.00 54.97 91 VAL A C 1
ATOM 708 O O . VAL A 1 91 ? 14.413 4.868 -16.254 1.00 54.97 91 VAL A O 1
ATOM 711 N N . PRO A 1 92 ? 14.237 6.520 -14.736 1.00 43.66 92 PRO A N 1
ATOM 712 C CA . PRO A 1 92 ? 15.166 7.391 -15.445 1.00 43.66 92 PRO A CA 1
ATOM 713 C C . PRO A 1 92 ? 16.545 6.719 -15.514 1.00 43.66 92 PRO A C 1
ATOM 715 O O . PRO A 1 92 ? 17.107 6.354 -14.487 1.00 43.66 92 PRO A O 1
ATOM 718 N N . ASN A 1 93 ? 17.065 6.538 -16.732 1.00 48.19 93 ASN A N 1
ATOM 719 C CA . ASN A 1 93 ? 18.318 5.832 -17.047 1.00 48.19 93 ASN A CA 1
ATOM 720 C C . ASN A 1 93 ? 18.349 4.315 -16.747 1.00 48.19 93 ASN A C 1
ATOM 722 O O . ASN A 1 93 ? 19.428 3.728 -16.749 1.00 48.19 93 ASN A O 1
ATOM 726 N N . GLY A 1 94 ? 17.197 3.670 -16.528 1.00 51.00 94 GLY A N 1
ATOM 727 C CA . GLY A 1 94 ? 17.122 2.227 -16.274 1.00 51.00 94 GLY A CA 1
ATOM 728 C C . GLY A 1 94 ? 17.210 1.373 -17.545 1.00 51.00 94 GLY A C 1
ATOM 729 O O . GLY A 1 94 ? 16.573 1.654 -18.561 1.00 51.00 94 GLY A O 1
ATOM 730 N N . THR A 1 95 ? 17.967 0.283 -17.481 1.00 58.50 95 THR A N 1
ATOM 731 C CA . THR A 1 95 ? 17.997 -0.784 -18.486 1.00 58.50 95 THR A CA 1
ATOM 732 C C . THR A 1 95 ? 16.657 -1.522 -18.552 1.00 58.50 95 THR A C 1
ATOM 734 O O . THR A 1 95 ? 15.904 -1.583 -17.582 1.00 58.50 95 THR A O 1
ATOM 737 N N . ARG A 1 96 ? 16.367 -2.172 -19.689 1.00 55.19 96 ARG A N 1
ATOM 738 C CA . ARG A 1 96 ? 15.119 -2.935 -19.905 1.00 55.19 96 ARG A CA 1
ATOM 739 C C . ARG A 1 96 ? 14.847 -3.978 -18.807 1.00 55.19 96 ARG A C 1
ATOM 741 O O . ARG A 1 96 ? 13.689 -4.277 -18.532 1.00 55.19 96 ARG A O 1
ATOM 748 N N . SER A 1 97 ? 15.898 -4.524 -18.187 1.00 57.72 97 SER A N 1
ATOM 749 C CA . SER A 1 97 ? 15.787 -5.468 -17.067 1.00 57.72 97 SER A CA 1
ATOM 750 C C . SER A 1 97 ? 15.319 -4.779 -15.785 1.00 57.72 97 SER A C 1
ATOM 752 O O . SER A 1 97 ? 14.395 -5.263 -15.138 1.00 57.72 97 SER A O 1
ATOM 754 N N . GLU A 1 98 ? 15.887 -3.617 -15.457 1.00 59.50 98 GLU A N 1
ATOM 755 C CA . GLU A 1 98 ? 15.479 -2.811 -14.298 1.00 59.50 98 GLU A CA 1
ATOM 756 C C . GLU A 1 98 ? 14.040 -2.320 -14.447 1.00 59.50 98 GLU A C 1
ATOM 758 O O . GLU A 1 98 ? 13.280 -2.313 -13.483 1.00 59.50 98 GLU A O 1
ATOM 763 N N . THR A 1 99 ? 13.612 -2.004 -15.672 1.00 58.50 99 THR A N 1
ATOM 764 C CA . THR A 1 99 ? 12.220 -1.630 -15.927 1.00 58.50 99 THR A CA 1
ATOM 765 C C . THR A 1 99 ? 11.252 -2.801 -15.686 1.00 58.50 99 THR A C 1
ATOM 767 O O . THR A 1 99 ? 10.155 -2.615 -15.153 1.00 58.50 99 THR A O 1
ATOM 770 N N . ILE A 1 100 ? 11.652 -4.030 -16.035 1.00 60.00 100 ILE A N 1
ATOM 771 C CA . ILE A 1 100 ? 10.870 -5.247 -15.765 1.00 60.00 100 ILE A CA 1
ATOM 772 C C . ILE A 1 100 ? 10.843 -5.556 -14.263 1.00 60.00 100 ILE A C 1
ATOM 774 O O . ILE A 1 100 ? 9.784 -5.895 -13.738 1.00 60.00 100 ILE A O 1
ATOM 778 N N . ASP A 1 101 ? 11.957 -5.405 -13.549 1.00 61.38 101 ASP A N 1
ATOM 779 C CA . ASP A 1 101 ? 12.005 -5.621 -12.097 1.00 61.38 101 ASP A CA 1
ATOM 780 C C . ASP A 1 101 ? 11.200 -4.576 -11.308 1.00 61.38 101 ASP A C 1
ATOM 782 O O . ASP A 1 101 ? 10.533 -4.923 -10.326 1.00 61.38 101 ASP A O 1
ATOM 786 N N . ALA A 1 102 ? 11.156 -3.338 -11.802 1.00 59.50 102 ALA A N 1
ATOM 787 C CA . ALA A 1 102 ? 10.317 -2.245 -11.310 1.00 59.50 102 ALA A CA 1
ATOM 788 C C . ALA A 1 102 ? 8.811 -2.434 -11.578 1.00 59.50 102 ALA A C 1
ATOM 790 O O . ALA A 1 102 ? 7.982 -1.647 -11.102 1.00 59.50 102 ALA A O 1
ATOM 791 N N . SER A 1 103 ? 8.438 -3.451 -12.356 1.00 65.88 103 SER A N 1
ATOM 792 C CA . SER A 1 103 ? 7.058 -3.675 -12.774 1.00 65.88 103 SER A CA 1
ATOM 793 C C . SER A 1 103 ? 6.221 -4.387 -11.724 1.00 65.88 103 SER A C 1
ATOM 795 O O . SER A 1 103 ? 6.656 -5.332 -11.063 1.00 65.88 103 SER A O 1
ATOM 797 N N . LEU A 1 104 ? 4.938 -4.031 -11.696 1.00 66.62 104 LEU A N 1
ATOM 798 C CA . LEU A 1 104 ? 3.883 -4.700 -10.929 1.00 66.62 104 LEU A CA 1
ATOM 799 C C . LEU A 1 104 ? 3.866 -6.229 -11.081 1.00 66.62 104 LEU A C 1
ATOM 801 O O . LEU A 1 104 ? 3.580 -6.936 -10.120 1.00 66.62 104 LEU A O 1
ATOM 805 N N . ILE A 1 105 ? 4.220 -6.747 -12.262 1.00 66.56 105 ILE A N 1
ATOM 806 C CA . ILE A 1 105 ? 4.222 -8.189 -12.552 1.00 66.56 105 ILE A CA 1
ATOM 807 C C . ILE A 1 105 ? 5.223 -8.995 -11.713 1.00 66.56 105 ILE A C 1
ATOM 809 O O . ILE A 1 105 ? 5.078 -10.210 -11.591 1.00 66.56 105 ILE A O 1
ATOM 813 N N . ARG A 1 106 ? 6.243 -8.338 -11.147 1.00 70.94 106 ARG A N 1
ATOM 814 C CA . ARG A 1 106 ? 7.257 -8.96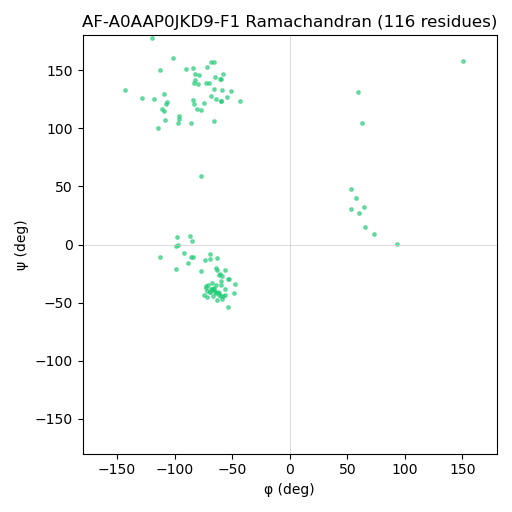7 -10.291 1.00 70.94 106 ARG A CA 1
ATOM 815 C C . ARG A 1 106 ? 6.889 -8.908 -8.808 1.00 70.94 106 ARG A C 1
ATOM 817 O O . ARG A 1 106 ? 7.581 -9.521 -7.999 1.00 70.94 106 ARG A O 1
ATOM 824 N N . ALA A 1 107 ? 5.817 -8.199 -8.447 1.00 70.31 107 ALA A N 1
ATOM 825 C CA . ALA A 1 107 ? 5.395 -8.062 -7.061 1.00 70.31 107 ALA A CA 1
ATOM 826 C C . ALA A 1 107 ? 4.962 -9.414 -6.457 1.00 70.31 107 ALA A C 1
ATOM 828 O O . ALA A 1 107 ? 4.329 -10.214 -7.152 1.00 70.31 107 ALA A O 1
ATOM 829 N N . PRO A 1 108 ? 5.232 -9.682 -5.163 1.00 73.25 108 PRO A N 1
ATOM 830 C CA . PRO A 1 108 ? 4.917 -10.971 -4.540 1.00 73.25 108 PRO A CA 1
ATOM 831 C C . PRO A 1 108 ? 3.420 -11.308 -4.584 1.00 73.25 108 PRO A C 1
ATOM 833 O O . PRO A 1 108 ? 3.045 -12.460 -4.804 1.00 73.25 108 PRO A O 1
ATOM 836 N N . PHE A 1 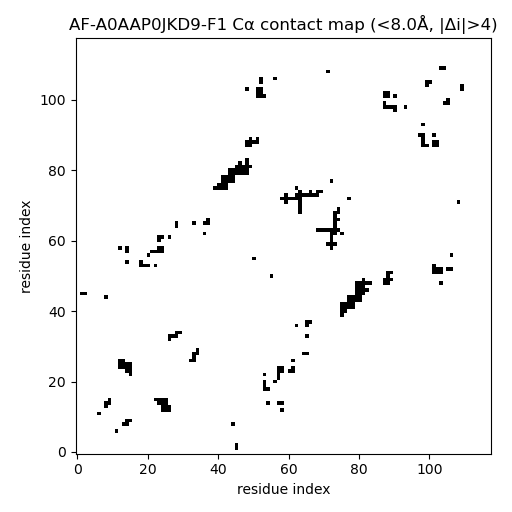109 ? 2.562 -10.290 -4.460 1.00 73.81 109 PHE A N 1
ATOM 837 C CA . PHE A 1 109 ? 1.107 -10.429 -4.522 1.00 73.81 109 PHE A CA 1
ATOM 838 C C . PHE A 1 109 ? 0.573 -10.680 -5.940 1.00 73.81 109 PHE A C 1
ATOM 840 O O . PHE A 1 109 ? -0.583 -11.072 -6.088 1.00 73.81 109 PHE A O 1
ATOM 847 N N . TRP A 1 110 ? 1.381 -10.489 -6.993 1.00 73.50 110 TRP A N 1
ATOM 848 C CA . TRP A 1 110 ? 0.920 -10.571 -8.383 1.00 73.50 110 TRP A CA 1
ATOM 849 C C . TRP A 1 110 ? 0.333 -11.944 -8.738 1.00 73.50 110 TRP A C 1
ATOM 851 O O . TRP A 1 110 ? -0.621 -12.030 -9.509 1.00 73.50 110 TRP A O 1
ATOM 861 N N . LYS A 1 111 ? 0.842 -13.019 -8.119 1.00 73.25 111 LYS A N 1
ATOM 862 C CA . LYS A 1 111 ? 0.312 -14.386 -8.282 1.00 73.25 111 LYS A CA 1
ATOM 863 C C . LYS A 1 111 ? -1.151 -14.524 -7.838 1.00 73.25 111 LYS A C 1
ATOM 865 O O . LYS A 1 111 ? -1.853 -15.386 -8.353 1.00 73.25 111 LYS A O 1
ATOM 870 N N . ASN A 1 112 ? -1.608 -13.664 -6.927 1.00 73.12 112 ASN A N 1
ATOM 871 C CA . ASN A 1 112 ? -2.965 -13.668 -6.377 1.00 73.12 112 ASN A CA 1
ATOM 872 C C . ASN A 1 112 ? -3.898 -12.663 -7.076 1.00 73.12 112 ASN A C 1
ATOM 874 O O . ASN A 1 112 ? -5.078 -12.569 -6.737 1.00 73.12 112 ASN A O 1
ATOM 878 N N . VAL A 1 113 ? -3.401 -11.916 -8.069 1.00 73.88 113 VAL A N 1
ATOM 879 C CA . VAL A 1 113 ? -4.199 -10.931 -8.806 1.00 73.88 113 VAL A CA 1
ATOM 880 C C . VAL A 1 113 ? -5.099 -11.639 -9.817 1.00 73.88 113 VAL A C 1
ATOM 882 O O . VAL A 1 113 ? -4.637 -12.228 -10.797 1.00 73.88 113 VAL A O 1
ATOM 885 N N . LYS A 1 114 ? -6.416 -11.526 -9.624 1.00 75.44 114 LYS A N 1
ATOM 886 C CA . LYS A 1 114 ? -7.405 -11.948 -10.621 1.00 75.44 114 LYS A CA 1
ATOM 887 C C . LYS A 1 114 ? -7.551 -10.869 -11.688 1.00 75.44 114 LYS A C 1
ATOM 889 O O . LYS A 1 114 ? -7.988 -9.755 -11.413 1.00 75.44 114 LYS A O 1
ATOM 894 N N . LYS A 1 115 ? -7.198 -11.210 -12.926 1.00 70.75 115 LYS A N 1
ATOM 895 C CA . LYS A 1 115 ? -7.343 -10.317 -14.080 1.00 70.75 115 LYS A CA 1
ATOM 896 C C . LYS A 1 115 ? -8.774 -10.401 -14.598 1.00 70.75 115 LYS A C 1
ATOM 898 O O . LYS A 1 115 ? -9.209 -11.472 -15.012 1.00 70.75 115 LYS A O 1
ATOM 903 N N . LYS A 1 116 ? -9.481 -9.276 -14.625 1.00 60.31 116 LYS A N 1
ATOM 904 C CA . LYS A 1 116 ? -10.772 -9.152 -15.305 1.00 60.31 116 LYS A CA 1
ATOM 905 C C . LYS A 1 116 ? -10.557 -8.294 -16.551 1.00 60.31 116 LYS A C 1
ATOM 907 O O . LYS A 1 116 ? -10.281 -7.105 -16.432 1.00 60.31 116 LYS A O 1
ATOM 912 N N . LYS A 1 117 ? -10.584 -8.914 -17.734 1.00 47.91 117 LYS A N 1
ATOM 913 C CA . LYS A 1 117 ? -10.690 -8.183 -19.005 1.00 47.91 117 LYS A CA 1
ATOM 914 C C . LYS A 1 117 ? -12.175 -7.913 -19.229 1.00 47.91 117 LYS A C 1
ATOM 916 O O . LYS A 1 117 ? -12.951 -8.865 -19.182 1.00 47.91 117 LYS A O 1
ATOM 921 N N . ASN A 1 118 ? -12.533 -6.645 -19.404 1.00 44.78 118 ASN A N 1
ATOM 922 C CA . ASN A 1 118 ? -13.797 -6.282 -20.042 1.00 44.78 118 ASN A CA 1
ATOM 923 C C . ASN A 1 118 ? -13.666 -6.478 -21.553 1.00 44.78 118 ASN A C 1
ATOM 925 O O . ASN A 1 118 ? -12.529 -6.305 -22.060 1.00 44.78 118 ASN A O 1
#

Solvent-accessible surface area (backbone atoms only — not comparable to full-atom values): 7120 Å² total; per-residue (Å²): 131,82,62,91,91,68,72,57,65,50,76,71,48,37,47,58,94,76,69,47,101,81,38,55,30,73,65,54,73,87,34,73,64,34,52,50,55,62,72,44,69,68,46,79,38,72,55,45,49,63,44,43,32,42,59,55,52,10,46,28,55,39,33,16,66,58,57,74,28,94,47,73,41,25,71,42,47,74,46,78,36,55,63,78,85,70,65,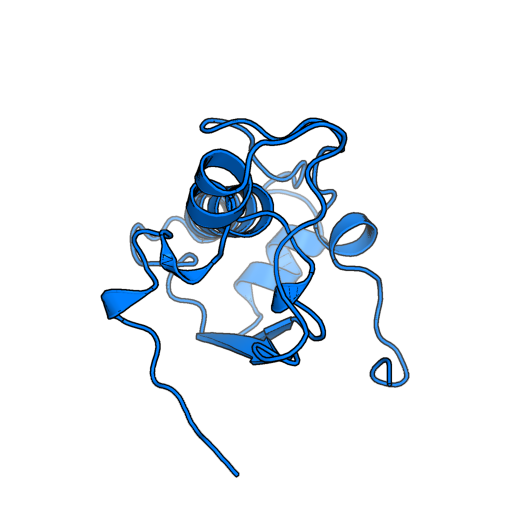57,22,86,52,90,94,52,52,77,65,54,31,52,64,34,19,57,84,64,40,87,65,43,85,75,61,81,86,80,84,131

pLDDT: mean 72.97, std 13.22, range [36.59, 90.38]

Mean predicted aligned error: 9.63 Å